Protein AF-A0A6M1MFG1-F1 (afdb_monomer_lite)

Foldseek 3Di:
DPCPDQLPLEEEEEQDPPPPVQVVQCPDNHHHYDYQDHQPDDPVVNLVRLLVVLVVVVVSVVVPRQYEYEPPHRCLVSSCVSCVVVVHDDHHYDDD

Secondary structure (DSSP, 8-state):
--------SEEEEES-TT-THHHHH-STTPPEEEEPPPTTS-HHHHHHHHHHHHHHHHHHHHTT-EEEEESSPTTHHHHHHHHHHTTPPPPEEE--

Sequence (96 aa):
MEPGDCRSRRILVVGDLDDPRLAALSGPGGHGLIQTPPAGMEAGPALAALVLVADQIEDFLRHGYAVRLLAPLPWAEALARLLSARGISPLEEISA

pLDDT: mean 85.77, std 15.2, range [37.84, 97.0]

Radius of gyratio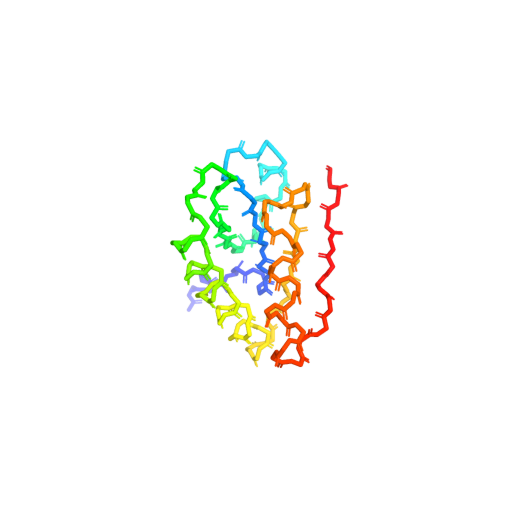n: 13.72 Å; chains: 1; bounding box: 30×27×41 Å

Structure (mmCIF, N/CA/C/O backbone):
data_AF-A0A6M1MFG1-F1
#
_entry.id   AF-A0A6M1MFG1-F1
#
loop_
_atom_site.group_PDB
_atom_site.id
_atom_site.type_symbol
_atom_site.label_atom_id
_atom_site.label_alt_id
_atom_site.label_comp_id
_atom_site.label_asym_id
_atom_site.label_entity_id
_atom_site.label_seq_id
_atom_site.pdbx_PDB_ins_code
_atom_site.Cartn_x
_atom_site.Cartn_y
_atom_site.Cartn_z
_atom_site.occupancy
_atom_site.B_iso_or_equiv
_atom_site.auth_seq_id
_atom_site.auth_comp_id
_atom_site.auth_asym_id
_atom_site.auth_atom_id
_atom_site.pdbx_PDB_model_num
ATOM 1 N N . MET A 1 1 ? -12.645 -11.847 27.730 1.00 41.16 1 MET A N 1
ATOM 2 C CA . MET A 1 1 ? -12.088 -11.961 26.369 1.00 41.16 1 MET A CA 1
ATOM 3 C C . MET A 1 1 ? -11.465 -10.611 26.096 1.00 41.16 1 MET A C 1
ATOM 5 O O . MET A 1 1 ? -12.218 -9.657 25.995 1.00 41.16 1 MET A O 1
ATOM 9 N N . GLU A 1 2 ? -10.144 -10.485 26.184 1.00 37.84 2 GLU A N 1
ATOM 10 C CA . GLU A 1 2 ? -9.475 -9.196 25.976 1.00 37.84 2 GLU A CA 1
ATOM 11 C C . GLU A 1 2 ? -9.512 -8.893 24.475 1.00 37.84 2 GLU A C 1
ATOM 13 O O . GLU A 1 2 ? -8.894 -9.634 23.709 1.00 37.84 2 GLU A O 1
ATOM 18 N N . PRO A 1 3 ? -10.267 -7.886 24.001 1.00 39.22 3 PRO A N 1
ATOM 19 C CA . PRO A 1 3 ? -10.300 -7.580 22.583 1.00 39.22 3 PRO A CA 1
ATOM 20 C C . PRO A 1 3 ? -9.050 -6.759 22.247 1.00 39.22 3 PRO A C 1
ATOM 22 O O . PRO A 1 3 ? -9.105 -5.547 22.075 1.00 39.22 3 PRO A O 1
ATOM 25 N N . GLY A 1 4 ? -7.902 -7.431 22.188 1.00 41.12 4 GLY A N 1
ATOM 26 C CA . GLY A 1 4 ? -6.629 -6.875 21.733 1.00 41.12 4 GLY A CA 1
ATOM 27 C C . GLY A 1 4 ? -6.532 -6.682 20.214 1.00 41.12 4 GLY A C 1
ATOM 28 O O . GLY A 1 4 ? -5.424 -6.651 19.694 1.00 41.12 4 GLY A O 1
ATOM 29 N N . ASP A 1 5 ? -7.647 -6.561 19.486 1.00 49.31 5 ASP A N 1
ATOM 30 C CA . ASP A 1 5 ? -7.648 -6.540 18.016 1.00 49.31 5 ASP A CA 1
ATOM 31 C C . ASP A 1 5 ? -8.435 -5.334 17.466 1.00 49.31 5 ASP A C 1
ATOM 33 O O . ASP A 1 5 ? -9.525 -5.443 16.912 1.00 49.31 5 ASP A O 1
ATOM 37 N N . CYS A 1 6 ? -7.879 -4.137 17.677 1.00 40.34 6 CYS A N 1
ATOM 38 C CA . CYS A 1 6 ? -8.384 -2.859 17.156 1.00 40.34 6 CYS A CA 1
ATOM 39 C C . CYS A 1 6 ? -7.363 -2.200 16.209 1.00 40.34 6 CYS A C 1
ATOM 41 O O . CYS A 1 6 ? -7.078 -1.006 16.316 1.00 40.34 6 CYS A O 1
ATOM 43 N N . ARG A 1 7 ? -6.795 -2.956 15.259 1.00 57.38 7 ARG A N 1
ATOM 44 C CA . ARG A 1 7 ? -6.261 -2.334 14.035 1.00 57.38 7 ARG A CA 1
ATOM 45 C C . ARG A 1 7 ? -7.476 -1.887 13.235 1.00 57.38 7 ARG A C 1
ATOM 47 O O . ARG A 1 7 ? -8.333 -2.712 12.940 1.00 57.38 7 ARG A O 1
ATOM 54 N N . SER A 1 8 ? -7.593 -0.609 12.905 1.00 68.56 8 SER A N 1
ATOM 55 C CA . SER A 1 8 ? -8.846 0.042 12.479 1.00 68.56 8 SER A CA 1
ATOM 56 C C . SER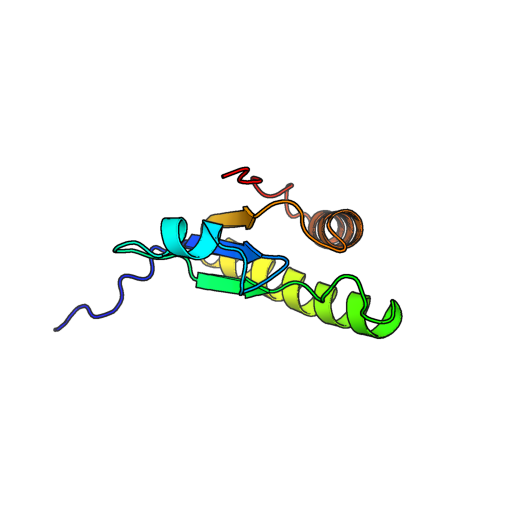 A 1 8 ? -9.440 -0.396 11.131 1.00 68.56 8 SER A C 1
ATOM 58 O O . SER A 1 8 ? -10.162 0.383 10.517 1.00 68.56 8 SER A O 1
ATOM 60 N N . ARG A 1 9 ? -9.130 -1.602 10.630 1.00 85.00 9 ARG A N 1
ATOM 61 C CA . ARG A 1 9 ? -9.376 -2.060 9.252 1.00 85.00 9 ARG A CA 1
ATOM 62 C C . ARG A 1 9 ? -8.964 -1.011 8.219 1.00 85.00 9 ARG A C 1
ATOM 64 O O . ARG A 1 9 ? -9.617 -0.831 7.200 1.00 85.00 9 ARG A O 1
ATOM 71 N N . ARG A 1 10 ? -7.894 -0.277 8.514 1.00 89.12 10 ARG A N 1
ATOM 72 C CA . ARG A 1 10 ? -7.349 0.778 7.665 1.00 89.12 10 ARG A CA 1
ATOM 73 C C . ARG A 1 10 ? -5.925 0.413 7.312 1.00 89.12 10 ARG A C 1
ATOM 75 O O . ARG A 1 10 ? -5.141 0.106 8.208 1.00 89.12 10 ARG A O 1
ATOM 82 N N . ILE A 1 11 ? -5.616 0.450 6.028 1.00 91.75 11 ILE A N 1
ATOM 83 C CA . ILE A 1 11 ? -4.295 0.199 5.476 1.00 91.75 11 ILE A CA 1
ATOM 84 C C . ILE A 1 11 ? -3.827 1.469 4.781 1.00 91.75 11 ILE A C 1
ATOM 86 O O . ILE A 1 11 ? -4.580 2.089 4.029 1.00 91.75 11 ILE A O 1
ATOM 90 N N . LEU A 1 12 ? -2.584 1.845 5.039 1.00 92.19 12 LEU A N 1
ATOM 91 C CA . LEU A 1 12 ? -1.909 2.937 4.371 1.00 92.19 12 LEU A CA 1
ATOM 92 C C . LEU A 1 12 ? -0.756 2.370 3.548 1.00 92.19 12 LEU A C 1
ATOM 94 O O . LEU A 1 12 ? 0.124 1.687 4.070 1.00 92.19 12 LEU A O 1
ATOM 98 N N . VAL A 1 13 ? -0.781 2.649 2.253 1.00 93.62 13 VAL A N 1
ATOM 99 C CA . VAL A 1 13 ? 0.305 2.325 1.337 1.00 93.62 13 VAL A CA 1
ATOM 100 C C . VAL A 1 13 ? 1.273 3.499 1.334 1.00 93.62 13 VAL A C 1
ATOM 102 O O . VAL A 1 13 ? 0.852 4.633 1.101 1.00 93.62 13 VAL A O 1
ATOM 105 N N . VAL A 1 14 ? 2.548 3.240 1.603 1.00 93.06 14 VAL A N 1
ATOM 106 C CA . VAL A 1 14 ? 3.575 4.272 1.785 1.00 93.06 14 VAL A CA 1
ATOM 107 C C . VAL A 1 14 ? 4.810 4.015 0.937 1.00 93.06 14 VAL A C 1
ATOM 109 O O . VAL A 1 14 ? 5.185 2.871 0.684 1.00 93.06 14 VAL A O 1
ATOM 112 N N . GLY A 1 15 ? 5.447 5.102 0.508 1.00 91.44 15 GLY A N 1
ATOM 113 C CA . GLY A 1 15 ? 6.705 5.065 -0.235 1.00 91.44 15 GLY A CA 1
ATOM 114 C C . GLY A 1 15 ? 7.911 4.840 0.660 1.00 91.44 15 GLY A C 1
ATOM 115 O O . GLY A 1 15 ? 8.881 4.200 0.256 1.00 91.44 15 GLY A O 1
ATOM 116 N N . ASP A 1 16 ? 7.814 5.351 1.881 1.00 88.88 16 ASP A N 1
ATOM 117 C CA . ASP A 1 16 ? 8.893 5.426 2.844 1.00 88.88 16 ASP A CA 1
ATOM 118 C C . ASP A 1 16 ? 8.328 5.218 4.254 1.00 88.88 16 ASP A C 1
ATOM 120 O O . ASP A 1 16 ? 7.309 5.813 4.611 1.00 88.88 16 ASP A O 1
ATOM 124 N N . LEU A 1 17 ? 8.950 4.328 5.032 1.00 86.31 17 LEU A N 1
ATOM 125 C CA . LEU A 1 17 ? 8.524 4.042 6.410 1.00 86.31 17 LEU A CA 1
ATOM 126 C C . LEU A 1 17 ? 9.021 5.093 7.406 1.00 86.31 17 LEU A C 1
ATOM 128 O O . LEU A 1 17 ? 8.500 5.163 8.518 1.00 86.31 17 LEU A O 1
ATOM 132 N N . ASP A 1 18 ? 9.991 5.907 7.000 1.00 86.56 18 ASP A N 1
ATOM 133 C CA . ASP A 1 18 ? 10.538 7.006 7.786 1.00 86.56 18 ASP A CA 1
ATOM 134 C C . ASP A 1 18 ? 9.820 8.340 7.498 1.00 86.56 18 ASP A C 1
ATOM 136 O O . ASP A 1 18 ? 10.210 9.383 8.031 1.00 86.56 18 ASP A O 1
ATOM 140 N N . ASP A 1 19 ? 8.734 8.326 6.708 1.00 85.94 19 ASP A N 1
ATOM 141 C CA . ASP A 1 19 ? 7.948 9.527 6.425 1.00 85.94 19 ASP A CA 1
ATOM 142 C C . ASP A 1 19 ? 7.405 10.115 7.743 1.00 85.94 19 ASP A C 1
ATOM 144 O O . ASP A 1 19 ? 6.616 9.465 8.440 1.00 85.94 19 ASP A O 1
ATOM 148 N N . PRO A 1 20 ? 7.767 11.359 8.106 1.00 84.38 20 PRO A N 1
ATOM 149 C CA . PRO A 1 20 ? 7.407 11.943 9.397 1.00 84.38 20 PRO A CA 1
ATOM 150 C C . PRO A 1 20 ? 5.890 12.070 9.598 1.00 84.38 20 PRO A C 1
ATOM 152 O O . PRO A 1 20 ? 5.417 12.150 10.735 1.00 84.38 20 PRO A O 1
ATOM 155 N N . ARG A 1 21 ? 5.101 12.045 8.517 1.00 85.00 21 ARG A N 1
ATOM 156 C CA . ARG A 1 21 ? 3.634 12.073 8.579 1.00 85.00 21 ARG A CA 1
ATOM 157 C C . ARG A 1 21 ? 3.058 10.769 9.128 1.00 85.00 21 ARG A C 1
ATOM 159 O O . ARG A 1 21 ? 1.964 10.786 9.691 1.00 85.00 21 ARG A O 1
ATOM 166 N N . LEU A 1 22 ? 3.795 9.655 9.060 1.00 84.25 22 LEU A N 1
ATOM 167 C CA . LEU A 1 22 ? 3.386 8.381 9.660 1.00 84.25 22 LEU A CA 1
ATOM 168 C C . LEU A 1 22 ? 3.210 8.478 11.173 1.00 84.25 22 LEU A C 1
ATOM 170 O O . LEU A 1 22 ? 2.278 7.881 11.713 1.00 84.25 22 LEU A O 1
ATOM 174 N N . ALA A 1 23 ? 4.039 9.268 11.858 1.00 79.44 23 ALA A N 1
ATOM 175 C CA . ALA A 1 23 ? 3.914 9.478 13.299 1.00 79.44 23 ALA A CA 1
ATOM 176 C C . ALA A 1 23 ? 2.556 10.109 13.664 1.00 79.44 23 ALA A C 1
ATOM 178 O O . ALA A 1 23 ? 1.922 9.694 14.634 1.00 79.44 23 ALA A O 1
ATOM 179 N N . ALA A 1 24 ? 2.060 11.041 12.842 1.00 75.38 24 ALA A N 1
ATOM 180 C CA . ALA A 1 24 ? 0.742 11.656 13.017 1.00 75.38 24 ALA A CA 1
ATOM 181 C C . ALA A 1 24 ? -0.419 10.686 12.713 1.00 75.38 24 ALA A C 1
ATOM 183 O O . ALA A 1 24 ? -1.498 10.803 13.295 1.00 75.38 24 ALA A O 1
ATOM 184 N N . LEU A 1 25 ? -0.200 9.702 11.835 1.00 74.69 25 LEU A N 1
ATOM 185 C CA . LEU A 1 25 ? -1.193 8.697 11.424 1.00 74.69 25 LEU A CA 1
ATOM 186 C C . LEU A 1 25 ? -1.199 7.435 12.313 1.00 74.69 25 LEU A C 1
ATOM 188 O O . LEU A 1 25 ? -2.081 6.581 12.168 1.00 74.69 25 LEU A O 1
ATOM 192 N N . SER A 1 26 ? -0.250 7.340 13.252 1.00 65.88 26 SER A N 1
ATOM 193 C CA . SER A 1 26 ? -0.028 6.206 14.167 1.00 65.88 26 SER A CA 1
ATOM 194 C C . SER A 1 26 ? -0.779 6.315 15.507 1.00 65.88 26 SER A C 1
ATOM 196 O O . SER A 1 26 ? -0.440 5.624 16.465 1.00 65.88 26 SER A O 1
ATOM 198 N N . GLY A 1 27 ? -1.800 7.176 15.600 1.00 58.62 27 GLY A N 1
ATOM 199 C CA . GLY A 1 27 ? -2.622 7.352 16.807 1.00 58.62 27 GLY A CA 1
ATOM 200 C C . GLY A 1 27 ? -3.409 6.096 17.248 1.00 58.62 27 GLY A C 1
ATOM 201 O O . GLY A 1 27 ? -3.353 5.054 16.592 1.00 58.62 27 GLY A O 1
ATOM 202 N N . PRO A 1 28 ? -4.170 6.164 18.360 1.00 47.88 28 PRO A N 1
ATOM 203 C CA . PRO A 1 28 ? -4.945 5.029 18.868 1.00 47.88 28 PRO A CA 1
ATOM 204 C C . PRO A 1 28 ? -5.981 4.576 17.824 1.00 47.88 28 PRO A C 1
ATOM 206 O O . PRO A 1 28 ? -6.904 5.314 17.484 1.00 47.88 28 PRO A O 1
ATOM 209 N N . GLY A 1 29 ? -5.784 3.367 17.286 1.00 60.25 29 GLY A N 1
ATOM 210 C CA . GLY A 1 29 ? -6.462 2.875 16.082 1.00 60.25 29 GLY A CA 1
ATOM 211 C C . GLY A 1 29 ? -5.635 3.017 14.792 1.00 60.25 29 GLY A C 1
ATOM 212 O O . GLY A 1 29 ? -6.206 3.256 13.729 1.00 60.25 29 GLY A O 1
ATOM 213 N N . GLY A 1 30 ? -4.308 2.905 14.865 1.00 70.75 30 GLY A N 1
ATOM 214 C CA . GLY A 1 30 ? -3.392 3.107 13.739 1.00 70.75 30 GLY A CA 1
ATOM 215 C C . GLY A 1 30 ? -3.708 2.308 12.465 1.00 70.75 30 GLY A C 1
ATOM 216 O O . GLY A 1 30 ? -4.465 1.330 12.460 1.00 70.75 30 GLY A O 1
ATOM 217 N N . HIS A 1 31 ? -3.106 2.756 11.365 1.00 82.25 31 HIS A N 1
ATOM 218 C CA . HIS A 1 31 ? -3.174 2.090 10.068 1.00 82.25 31 HIS A CA 1
ATOM 219 C C . HIS A 1 31 ? -2.196 0.908 10.034 1.00 82.25 31 HIS A C 1
ATOM 221 O O . HIS A 1 31 ? -1.076 1.010 10.531 1.00 82.25 31 HIS A O 1
ATOM 227 N N . GLY A 1 32 ? -2.593 -0.208 9.420 1.00 88.44 32 GLY A N 1
ATOM 228 C CA . GLY A 1 32 ? -1.613 -1.168 8.912 1.00 88.44 32 GLY A CA 1
ATOM 229 C C . GLY A 1 32 ? -0.840 -0.532 7.758 1.00 88.44 32 GLY A C 1
ATOM 230 O O . GLY A 1 32 ? -1.404 0.281 7.030 1.00 88.44 32 GLY A O 1
ATOM 231 N N . LEU A 1 33 ? 0.435 -0.871 7.594 1.00 90.19 33 LEU A N 1
ATOM 232 C CA . LEU A 1 33 ? 1.279 -0.282 6.556 1.00 90.19 33 LEU A CA 1
ATOM 233 C C . LEU A 1 33 ? 1.608 -1.315 5.480 1.00 90.19 33 LEU A C 1
ATOM 235 O O . LEU A 1 33 ? 1.940 -2.456 5.796 1.00 90.19 33 LEU A O 1
ATOM 239 N N . ILE A 1 34 ? 1.552 -0.889 4.221 1.00 92.81 34 ILE A N 1
ATOM 240 C CA . ILE A 1 34 ? 2.157 -1.592 3.088 1.00 92.81 34 ILE A CA 1
ATOM 241 C C . ILE A 1 34 ? 3.187 -0.652 2.481 1.00 92.81 34 ILE A C 1
ATOM 243 O O . ILE A 1 34 ? 2.857 0.476 2.127 1.00 92.81 34 ILE A O 1
ATOM 247 N N . GLN A 1 35 ? 4.423 -1.109 2.332 1.00 93.25 35 GLN A N 1
ATOM 248 C CA . GLN A 1 35 ? 5.466 -0.312 1.701 1.00 93.25 35 GLN A CA 1
ATOM 249 C C . GLN A 1 35 ? 5.575 -0.656 0.211 1.00 93.25 35 GLN A C 1
ATOM 251 O O . GLN A 1 35 ? 5.642 -1.829 -0.162 1.00 93.25 35 GLN A O 1
ATOM 256 N N . THR A 1 36 ? 5.604 0.358 -0.650 1.00 94.69 36 THR A N 1
ATOM 257 C CA . THR A 1 36 ? 5.965 0.199 -2.067 1.00 94.69 36 THR A CA 1
ATOM 258 C C . THR A 1 36 ? 7.482 0.065 -2.223 1.00 94.69 36 THR A C 1
ATOM 260 O O . THR A 1 36 ? 8.221 0.562 -1.374 1.00 94.69 36 THR A O 1
ATOM 263 N N . PRO A 1 37 ? 7.994 -0.539 -3.310 1.00 94.69 37 PRO A N 1
ATOM 264 C CA . PRO A 1 37 ? 9.431 -0.536 -3.564 1.00 94.69 37 PRO A CA 1
ATOM 265 C C . PRO A 1 37 ? 9.994 0.895 -3.617 1.00 94.69 37 PRO A C 1
ATOM 267 O O . PRO A 1 37 ? 9.331 1.799 -4.135 1.00 94.69 37 PRO A O 1
ATOM 270 N N . PRO A 1 38 ? 11.223 1.114 -3.120 1.00 91.38 38 PRO A N 1
AT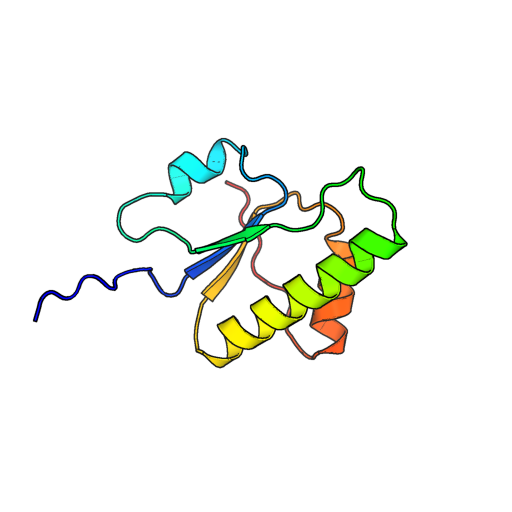OM 271 C CA . PRO A 1 38 ? 11.842 2.433 -3.112 1.00 91.38 38 PRO A CA 1
ATOM 272 C C . PRO A 1 38 ? 12.124 2.926 -4.540 1.00 91.38 38 PRO A C 1
ATOM 274 O O . PRO A 1 38 ? 12.289 2.136 -5.473 1.00 91.38 38 PRO A O 1
ATOM 277 N N . ALA A 1 39 ? 12.223 4.247 -4.717 1.00 87.75 39 ALA A N 1
ATOM 278 C CA . ALA A 1 39 ? 12.421 4.869 -6.033 1.00 87.75 39 ALA A CA 1
ATOM 279 C C . ALA A 1 39 ? 13.730 4.445 -6.733 1.00 87.75 39 ALA A C 1
ATOM 281 O O . ALA A 1 39 ? 13.787 4.424 -7.957 1.00 87.75 39 ALA A O 1
ATOM 282 N N . GLY A 1 40 ? 14.772 4.102 -5.967 1.00 89.00 40 GLY A N 1
ATOM 283 C CA . GLY A 1 40 ? 16.078 3.682 -6.493 1.00 89.00 40 GLY A CA 1
ATOM 284 C C . GLY A 1 40 ? 16.203 2.188 -6.808 1.00 89.00 40 GLY A C 1
ATOM 285 O O . GLY A 1 40 ? 17.302 1.732 -7.108 1.00 89.00 40 GLY A O 1
ATOM 286 N N . MET A 1 41 ? 15.124 1.407 -6.690 1.00 92.94 41 MET A N 1
ATOM 287 C CA . MET A 1 41 ? 15.143 -0.019 -7.022 1.00 92.94 41 MET A CA 1
ATOM 288 C C . MET A 1 41 ? 15.109 -0.232 -8.542 1.00 92.94 41 MET A C 1
ATOM 290 O O . MET A 1 41 ? 14.384 0.454 -9.257 1.00 92.94 41 MET A O 1
ATOM 294 N N . GLU A 1 42 ? 15.846 -1.231 -9.032 1.00 95.12 42 GLU A N 1
ATOM 295 C CA . GLU A 1 42 ? 15.803 -1.650 -10.437 1.00 95.12 42 GLU A CA 1
ATOM 296 C C . GLU A 1 42 ? 14.375 -2.003 -10.887 1.00 95.12 42 GLU A C 1
ATOM 298 O O . GLU A 1 42 ? 13.616 -2.644 -10.156 1.00 95.12 42 GLU A O 1
ATOM 303 N N . ALA A 1 43 ? 14.022 -1.636 -12.123 1.00 92.06 43 ALA A N 1
ATOM 304 C CA . ALA A 1 43 ? 12.642 -1.701 -12.612 1.00 92.06 43 ALA A CA 1
ATOM 305 C C . ALA A 1 43 ? 12.032 -3.117 -12.581 1.00 92.06 43 ALA A C 1
ATOM 307 O O . ALA A 1 43 ? 10.857 -3.273 -12.260 1.00 92.06 43 ALA A O 1
ATOM 308 N N . GLY A 1 44 ? 12.817 -4.156 -12.890 1.00 94.31 44 GLY A N 1
ATOM 309 C CA . GLY A 1 44 ? 12.349 -5.549 -12.866 1.00 94.31 44 GLY A CA 1
ATOM 310 C C . GLY A 1 44 ? 11.921 -6.003 -11.461 1.00 94.31 44 GLY A C 1
ATOM 311 O O . GLY A 1 44 ? 10.755 -6.352 -11.265 1.00 94.31 44 GLY A O 1
ATOM 312 N N . PRO A 1 45 ? 12.828 -5.962 -10.467 1.00 95.44 45 PRO A N 1
ATOM 313 C CA . PRO A 1 45 ? 12.494 -6.223 -9.067 1.00 95.44 45 PRO A CA 1
ATOM 314 C C . PRO A 1 45 ? 11.394 -5.312 -8.509 1.00 95.44 45 PRO A C 1
ATOM 316 O O . PRO A 1 45 ? 10.506 -5.800 -7.811 1.00 95.44 45 PRO A O 1
ATOM 319 N N . ALA A 1 46 ? 11.405 -4.018 -8.850 1.00 95.31 46 ALA A N 1
ATOM 320 C CA . ALA A 1 46 ? 10.371 -3.081 -8.418 1.00 95.31 46 ALA A CA 1
ATOM 321 C C . ALA A 1 46 ? 8.988 -3.498 -8.935 1.00 95.31 46 ALA A C 1
ATOM 323 O O . ALA A 1 46 ? 8.026 -3.531 -8.172 1.00 95.31 46 ALA A O 1
ATOM 324 N N . LEU A 1 47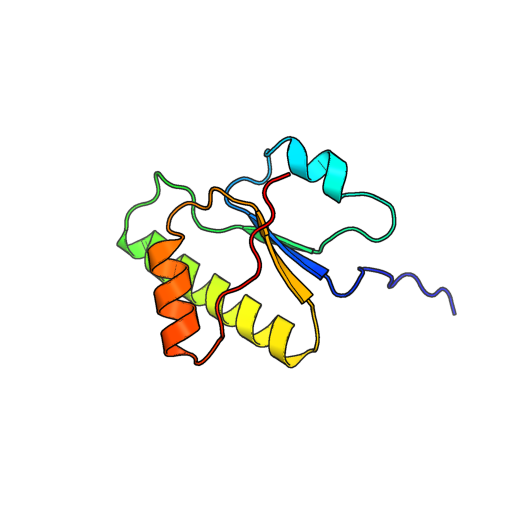 ? 8.879 -3.898 -10.205 1.00 95.25 47 LEU A N 1
ATOM 325 C CA . LEU A 1 47 ? 7.616 -4.366 -10.769 1.00 95.25 47 LEU A CA 1
ATOM 326 C C . LEU A 1 47 ? 7.124 -5.650 -10.088 1.00 95.25 47 LEU A C 1
ATOM 328 O O . LEU A 1 47 ? 5.941 -5.749 -9.768 1.00 95.25 47 LEU A O 1
ATOM 332 N N . ALA A 1 48 ? 8.016 -6.606 -9.813 1.00 95.88 48 ALA A N 1
ATOM 333 C CA . ALA A 1 48 ? 7.663 -7.823 -9.080 1.00 95.88 48 ALA A CA 1
ATOM 334 C C . ALA A 1 48 ? 7.161 -7.512 -7.656 1.00 95.88 48 ALA A C 1
ATOM 336 O O . ALA A 1 48 ? 6.156 -8.070 -7.217 1.00 95.88 48 ALA A O 1
ATOM 337 N N . ALA A 1 49 ? 7.804 -6.572 -6.959 1.00 95.69 49 ALA A N 1
ATOM 338 C CA . ALA A 1 49 ? 7.352 -6.109 -5.650 1.00 95.69 49 ALA A CA 1
ATOM 339 C C . ALA A 1 49 ? 5.988 -5.398 -5.726 1.00 95.69 49 ALA A C 1
ATOM 341 O O . ALA A 1 49 ? 5.121 -5.642 -4.890 1.00 95.69 49 ALA A O 1
ATOM 342 N N . LEU A 1 50 ? 5.750 -4.571 -6.750 1.00 96.44 50 LEU A N 1
ATOM 343 C CA . LEU A 1 50 ? 4.457 -3.907 -6.956 1.00 96.44 50 LEU A CA 1
ATOM 344 C C . LEU A 1 50 ? 3.318 -4.887 -7.234 1.00 96.44 50 LEU A C 1
ATOM 346 O O . LEU A 1 50 ? 2.188 -4.624 -6.828 1.00 96.44 50 LEU A O 1
ATOM 350 N N . VAL A 1 51 ? 3.591 -6.014 -7.897 1.00 97.00 51 VAL A N 1
ATOM 351 C CA . VAL A 1 51 ? 2.597 -7.083 -8.072 1.00 97.00 51 VAL A CA 1
ATOM 352 C C . VAL A 1 51 ? 2.157 -7.619 -6.710 1.00 97.00 51 VAL A C 1
ATOM 354 O O . VAL A 1 51 ? 0.957 -7.671 -6.461 1.00 97.00 51 VAL A O 1
ATOM 357 N N . LEU A 1 52 ? 3.102 -7.900 -5.805 1.00 96.88 52 LEU A N 1
ATOM 358 C CA . LEU A 1 52 ? 2.799 -8.354 -4.440 1.00 96.88 52 LEU A CA 1
ATOM 359 C C . LEU A 1 52 ? 2.064 -7.292 -3.612 1.00 96.88 52 LEU A C 1
ATOM 361 O O . LEU A 1 52 ? 1.198 -7.623 -2.804 1.00 96.88 52 LEU A O 1
ATOM 365 N N . VAL A 1 53 ? 2.405 -6.013 -3.785 1.00 96.44 53 VAL A N 1
ATOM 366 C CA . VAL A 1 53 ? 1.684 -4.901 -3.144 1.00 96.44 53 VAL A CA 1
ATOM 367 C C . VAL A 1 53 ? 0.244 -4.845 -3.647 1.00 96.44 53 VAL A C 1
ATOM 369 O O . VAL A 1 53 ? -0.679 -4.739 -2.845 1.00 96.44 53 VAL A O 1
ATOM 372 N N . ALA A 1 54 ? 0.032 -4.957 -4.957 1.00 96.94 54 ALA A N 1
ATOM 373 C CA . ALA A 1 54 ? -1.302 -4.942 -5.542 1.00 96.94 54 ALA A CA 1
ATOM 374 C C . ALA A 1 54 ? -2.150 -6.152 -5.107 1.00 96.94 54 ALA A C 1
ATOM 376 O O . ALA A 1 54 ? -3.334 -5.973 -4.834 1.00 96.94 54 ALA A O 1
ATOM 377 N N . ASP A 1 55 ? -1.553 -7.341 -4.972 1.00 96.94 55 ASP A N 1
ATOM 378 C CA . ASP A 1 55 ? -2.248 -8.533 -4.460 1.00 96.94 55 ASP A CA 1
ATOM 379 C C . ASP A 1 55 ? -2.673 -8.351 -2.994 1.00 96.94 55 ASP A C 1
ATOM 381 O O . ASP A 1 55 ? -3.801 -8.672 -2.626 1.00 96.94 55 ASP A O 1
ATOM 385 N N . GLN A 1 56 ? -1.807 -7.766 -2.159 1.00 95.75 56 GLN A N 1
ATOM 386 C CA . GLN A 1 56 ? -2.159 -7.435 -0.774 1.00 95.75 56 GLN A CA 1
ATOM 387 C C . GLN A 1 56 ? -3.290 -6.405 -0.706 1.00 95.75 56 GLN A C 1
ATOM 389 O O . GLN A 1 56 ? -4.223 -6.571 0.073 1.00 95.75 56 GLN A O 1
ATOM 394 N N . ILE A 1 57 ? -3.232 -5.349 -1.525 1.00 95.81 57 ILE A N 1
ATOM 395 C CA . ILE A 1 57 ? -4.298 -4.341 -1.609 1.00 95.81 57 ILE A CA 1
ATOM 396 C C . ILE A 1 57 ? -5.627 -5.001 -1.985 1.00 95.81 57 ILE A C 1
ATOM 398 O O . ILE A 1 57 ? -6.638 -4.734 -1.339 1.00 95.81 57 ILE A O 1
ATOM 402 N N . GLU A 1 58 ? -5.628 -5.861 -3.005 1.00 95.75 58 GLU A N 1
ATOM 403 C CA . GLU A 1 58 ? -6.825 -6.586 -3.428 1.00 95.75 58 GLU A CA 1
ATOM 404 C C . GLU A 1 58 ? -7.402 -7.428 -2.286 1.00 95.75 58 GLU A C 1
ATOM 406 O O . GLU A 1 58 ? -8.605 -7.365 -2.020 1.00 95.75 58 GLU A O 1
ATOM 411 N N . ASP A 1 59 ? -6.551 -8.181 -1.590 1.00 95.56 59 ASP A N 1
ATOM 412 C CA . ASP A 1 59 ? -6.965 -9.012 -0.465 1.00 95.56 59 ASP A CA 1
ATOM 413 C C . ASP A 1 59 ? -7.577 -8.170 0.665 1.00 95.56 59 ASP A C 1
ATOM 415 O O . ASP A 1 59 ? -8.677 -8.459 1.139 1.00 95.56 59 ASP A O 1
ATOM 419 N N . PHE A 1 60 ? -6.936 -7.061 1.038 1.00 94.81 60 PHE A N 1
ATOM 420 C CA . PHE A 1 60 ? -7.459 -6.154 2.057 1.00 94.81 60 PHE A CA 1
ATOM 421 C C . PHE A 1 60 ? -8.814 -5.561 1.665 1.00 94.81 60 PHE A C 1
ATOM 423 O O . PHE A 1 60 ? -9.745 -5.562 2.476 1.00 94.81 60 PHE A O 1
ATOM 430 N N . LEU A 1 61 ? -8.961 -5.102 0.421 1.00 94.12 61 LEU A N 1
ATOM 431 C CA . LEU A 1 61 ? -10.236 -4.590 -0.084 1.00 94.12 61 LEU A CA 1
ATOM 432 C C . LEU A 1 61 ? -11.324 -5.671 -0.051 1.00 94.12 61 LEU A C 1
ATOM 434 O O . LEU A 1 61 ? -12.442 -5.404 0.394 1.00 94.12 61 LEU A O 1
ATOM 438 N N . ARG A 1 62 ? -10.993 -6.909 -0.443 1.00 94.12 62 ARG A N 1
ATOM 439 C CA . ARG A 1 62 ? -11.910 -8.060 -0.405 1.00 94.12 62 ARG A CA 1
ATOM 440 C C . ARG A 1 62 ? -12.380 -8.381 1.015 1.00 94.12 62 ARG A C 1
ATOM 442 O O . ARG A 1 62 ? -13.529 -8.776 1.202 1.00 94.12 62 ARG A O 1
ATOM 449 N N . HIS A 1 63 ? -11.529 -8.159 2.012 1.00 92.94 63 HIS A N 1
ATOM 450 C CA . HIS A 1 63 ? -11.848 -8.343 3.430 1.00 92.94 63 HIS A CA 1
ATOM 451 C C . HIS A 1 63 ? -12.470 -7.100 4.100 1.00 92.94 63 HIS A C 1
ATOM 453 O O . HIS A 1 63 ? -12.688 -7.089 5.315 1.00 92.94 63 HIS A O 1
ATOM 459 N N . GLY A 1 64 ? -12.796 -6.058 3.328 1.00 91.50 64 GLY A N 1
ATOM 460 C CA . GLY A 1 64 ? -13.486 -4.863 3.819 1.00 91.50 64 GLY A CA 1
ATOM 461 C C . GLY A 1 64 ? -12.587 -3.890 4.583 1.00 91.50 64 GLY A C 1
ATOM 462 O O . GLY A 1 64 ? -13.074 -3.163 5.452 1.00 91.50 64 GLY A O 1
ATOM 463 N N . TYR A 1 65 ? -11.286 -3.887 4.296 1.00 92.88 65 TYR A N 1
ATOM 464 C CA . TYR A 1 65 ? -10.367 -2.867 4.788 1.00 92.88 65 TYR A CA 1
ATOM 465 C C . TYR A 1 65 ? -10.441 -1.622 3.900 1.00 92.88 65 TYR A C 1
ATOM 467 O O . TYR A 1 65 ? -10.545 -1.706 2.678 1.00 92.88 65 TYR A O 1
ATOM 475 N N . ALA A 1 66 ? -10.333 -0.450 4.518 1.00 91.50 66 ALA A N 1
ATOM 476 C CA . ALA A 1 66 ? -10.122 0.803 3.813 1.00 91.50 66 ALA A CA 1
ATOM 477 C C . ALA A 1 66 ? -8.633 0.948 3.483 1.00 91.50 66 ALA A C 1
ATOM 479 O O . ALA A 1 66 ? -7.810 1.028 4.395 1.00 91.50 66 ALA A O 1
ATOM 480 N N . VAL A 1 67 ? -8.288 0.998 2.198 1.00 93.62 67 VAL A N 1
ATOM 481 C CA . VAL A 1 67 ? -6.907 1.178 1.732 1.00 93.62 67 VAL A CA 1
ATOM 482 C C . VAL A 1 67 ? -6.740 2.588 1.168 1.00 93.62 67 VAL A C 1
ATOM 484 O O . VAL A 1 67 ? -7.548 3.027 0.351 1.00 93.62 67 VAL A O 1
ATOM 487 N N . ARG A 1 68 ? -5.703 3.300 1.612 1.00 93.19 68 ARG A N 1
ATOM 488 C CA . ARG A 1 68 ? -5.366 4.662 1.168 1.00 93.19 68 ARG A CA 1
ATOM 489 C C . ARG A 1 68 ? -3.882 4.774 0.839 1.00 93.19 68 ARG A C 1
ATOM 491 O O . ARG A 1 68 ? -3.086 3.972 1.320 1.00 93.19 68 ARG A O 1
ATOM 498 N N . LEU A 1 69 ? -3.510 5.769 0.044 1.00 93.12 69 LEU A N 1
ATOM 499 C CA . LEU A 1 69 ? -2.131 6.026 -0.375 1.00 93.12 69 LEU A CA 1
ATOM 500 C C . LEU A 1 69 ? -1.578 7.255 0.355 1.00 93.12 69 LEU A C 1
ATOM 502 O O . LEU A 1 69 ? -2.252 8.279 0.409 1.00 93.12 69 LEU A O 1
ATOM 506 N N . LEU A 1 70 ? -0.356 7.191 0.884 1.00 91.88 70 LEU A N 1
ATOM 507 C CA . LEU A 1 70 ? 0.362 8.370 1.374 1.00 91.88 70 LEU A CA 1
ATOM 508 C C . LEU A 1 70 ? 1.255 8.912 0.256 1.00 91.88 70 LEU A C 1
ATOM 510 O O . LEU A 1 70 ? 2.311 8.352 -0.031 1.00 91.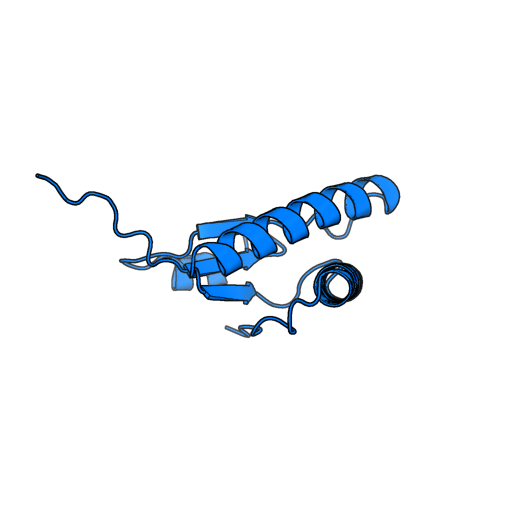88 70 LEU A O 1
ATOM 514 N N . ALA A 1 71 ? 0.820 9.993 -0.386 1.00 87.50 71 ALA A N 1
ATOM 515 C CA . ALA A 1 71 ? 1.548 10.590 -1.500 1.00 87.50 71 ALA A CA 1
ATOM 516 C C . ALA A 1 71 ? 2.706 11.492 -1.016 1.00 87.50 71 ALA A C 1
ATOM 518 O O . ALA A 1 71 ? 2.567 12.152 0.019 1.00 87.50 71 ALA A O 1
ATOM 519 N N . PRO A 1 72 ? 3.819 11.603 -1.768 1.00 88.06 72 PRO A N 1
ATOM 520 C CA . PRO A 1 72 ? 4.070 10.943 -3.049 1.00 88.06 72 PRO A CA 1
ATOM 521 C C . PRO A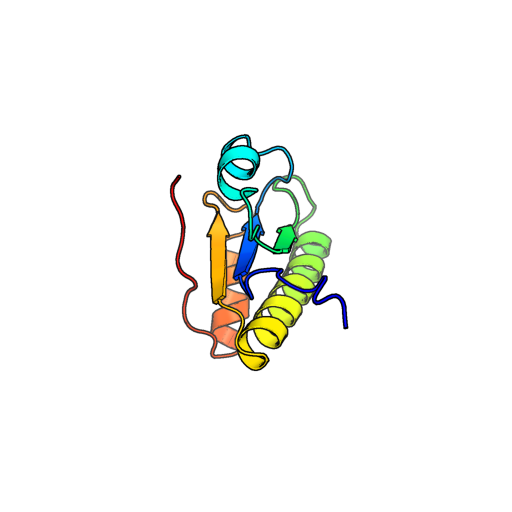 1 72 ? 4.512 9.483 -2.882 1.00 88.06 72 PRO A C 1
ATOM 523 O O . PRO A 1 72 ? 5.335 9.167 -2.026 1.00 88.06 72 PRO A O 1
ATOM 526 N N . LEU A 1 73 ? 4.004 8.605 -3.753 1.00 89.19 73 LEU A N 1
ATOM 527 C CA . LEU A 1 73 ? 4.463 7.220 -3.840 1.00 89.19 73 LEU A CA 1
ATOM 528 C C . LEU A 1 73 ? 5.436 7.037 -5.008 1.00 89.19 73 LEU A C 1
ATOM 530 O O . LEU A 1 73 ? 5.125 7.440 -6.136 1.00 89.19 73 LEU A O 1
ATOM 534 N N . PRO A 1 74 ? 6.585 6.377 -4.792 1.00 91.31 74 PRO A N 1
ATOM 535 C CA . PRO A 1 74 ? 7.388 5.903 -5.901 1.00 91.31 74 PRO A CA 1
ATOM 536 C C . PRO A 1 74 ? 6.569 4.886 -6.701 1.00 91.31 74 PRO A C 1
ATOM 538 O O . PRO A 1 74 ? 5.792 4.108 -6.149 1.00 91.31 74 PRO A O 1
ATOM 541 N N . TRP A 1 75 ? 6.728 4.907 -8.024 1.00 92.44 75 TRP A N 1
ATOM 542 C CA . TRP A 1 75 ? 6.027 3.988 -8.925 1.00 92.44 75 TRP A CA 1
ATOM 543 C C . TRP A 1 75 ? 4.488 4.070 -8.875 1.00 92.44 75 TRP A C 1
ATOM 545 O O . TRP A 1 75 ? 3.819 3.124 -9.296 1.00 92.44 75 TRP A O 1
ATOM 555 N N . ALA A 1 76 ? 3.916 5.192 -8.417 1.00 92.56 76 ALA A N 1
ATOM 556 C CA . ALA A 1 76 ? 2.466 5.380 -8.294 1.00 92.56 76 ALA A CA 1
ATOM 557 C C . ALA A 1 76 ? 1.699 5.032 -9.583 1.00 92.56 76 ALA A C 1
ATOM 559 O O . ALA A 1 76 ? 0.696 4.325 -9.532 1.00 92.56 76 ALA A O 1
ATOM 560 N N . GLU A 1 77 ? 2.203 5.453 -10.749 1.00 93.00 77 GLU A N 1
ATOM 561 C CA . GLU A 1 77 ? 1.575 5.141 -12.041 1.00 93.00 77 GLU A CA 1
ATOM 562 C C . GLU A 1 77 ? 1.581 3.632 -12.340 1.00 93.00 77 GLU A C 1
ATOM 564 O O . GLU A 1 77 ? 0.583 3.076 -12.803 1.00 93.00 77 GLU A O 1
ATOM 569 N N . ALA A 1 78 ? 2.692 2.947 -12.054 1.00 94.94 78 ALA A N 1
ATOM 570 C CA . ALA A 1 78 ? 2.804 1.508 -12.263 1.00 94.94 78 ALA A CA 1
ATOM 571 C C . ALA A 1 78 ? 1.867 0.737 -11.321 1.00 94.94 78 ALA A C 1
ATOM 573 O O . ALA A 1 78 ? 1.177 -0.184 -11.764 1.00 94.94 78 ALA A O 1
ATOM 574 N N . LEU A 1 79 ? 1.774 1.155 -10.054 1.00 95.31 79 LEU A N 1
ATOM 575 C CA . LEU A 1 79 ? 0.816 0.597 -9.101 1.00 95.31 79 LEU A CA 1
ATOM 576 C C . LEU A 1 79 ? -0.631 0.832 -9.558 1.00 95.31 79 LEU A C 1
ATOM 578 O O . LEU A 1 79 ? -1.422 -0.107 -9.589 1.00 95.31 79 LEU A O 1
ATOM 582 N N . ALA A 1 80 ? -0.974 2.051 -9.979 1.00 94.50 80 ALA A N 1
ATOM 583 C CA . ALA A 1 80 ? -2.313 2.389 -10.460 1.00 94.50 80 ALA A CA 1
ATOM 584 C C . ALA A 1 80 ? -2.718 1.550 -11.684 1.00 94.50 80 ALA A C 1
ATOM 586 O O . ALA A 1 80 ? -3.845 1.056 -11.752 1.00 94.50 80 ALA A O 1
ATOM 587 N N . ARG A 1 81 ? -1.786 1.319 -12.620 1.00 95.69 81 ARG A N 1
ATOM 588 C CA . ARG A 1 81 ? -1.993 0.411 -13.760 1.00 95.69 81 ARG A CA 1
ATOM 589 C C . ARG A 1 81 ? -2.255 -1.025 -13.314 1.00 95.69 81 ARG A C 1
ATOM 591 O O . ARG A 1 81 ? -3.178 -1.656 -13.822 1.00 95.69 81 ARG A O 1
ATOM 598 N N . LEU A 1 82 ? -1.471 -1.528 -12.363 1.00 95.94 82 LEU A N 1
ATOM 599 C CA . LEU A 1 82 ? -1.632 -2.873 -11.807 1.00 95.94 82 LEU A CA 1
ATOM 600 C C . LEU A 1 82 ? -2.972 -3.053 -11.080 1.00 95.94 82 LEU A C 1
ATOM 602 O O . LEU A 1 82 ? -3.580 -4.117 -11.195 1.00 95.94 82 LEU A O 1
ATOM 606 N N . LEU A 1 83 ? -3.442 -2.034 -10.359 1.00 96.19 83 LEU A N 1
ATOM 607 C CA . LEU A 1 83 ? -4.747 -2.047 -9.692 1.00 96.19 83 LEU A CA 1
ATOM 608 C C . LEU A 1 83 ? -5.894 -1.974 -10.709 1.00 96.19 83 LEU A C 1
ATOM 610 O O . LEU A 1 83 ? -6.811 -2.791 -10.656 1.00 96.19 83 LEU A O 1
ATOM 614 N N . SER A 1 84 ? -5.800 -1.086 -11.703 1.00 96.25 84 SER A N 1
ATOM 615 C CA . SER A 1 84 ? -6.799 -0.995 -12.780 1.00 96.25 84 SER A CA 1
ATOM 616 C C . SER A 1 84 ? -6.916 -2.290 -13.583 1.00 96.25 84 SER A C 1
ATOM 618 O O . SER A 1 84 ? -8.025 -2.712 -13.899 1.00 96.25 84 SER A O 1
ATOM 620 N N . ALA A 1 85 ? -5.799 -2.966 -13.873 1.00 96.12 85 ALA A N 1
ATOM 621 C CA . ALA A 1 85 ? -5.806 -4.261 -14.558 1.00 96.12 85 ALA A CA 1
ATOM 622 C C . ALA A 1 85 ? -6.541 -5.359 -13.763 1.00 96.12 85 ALA A C 1
ATOM 624 O O . ALA A 1 85 ? -7.038 -6.314 -14.356 1.00 96.12 85 ALA A O 1
ATOM 625 N N . ARG A 1 86 ? -6.641 -5.205 -12.437 1.00 94.25 86 ARG A N 1
ATOM 626 C CA . ARG A 1 86 ? -7.403 -6.078 -11.529 1.00 94.25 86 ARG A CA 1
ATOM 627 C C . ARG A 1 86 ? -8.848 -5.605 -11.305 1.00 94.25 86 ARG A C 1
ATOM 629 O O . ARG A 1 86 ? -9.569 -6.204 -10.517 1.00 94.25 86 ARG A O 1
ATOM 636 N N . GLY A 1 87 ? -9.284 -4.533 -11.971 1.00 95.00 87 GLY A N 1
ATOM 637 C CA . GLY A 1 87 ? -10.615 -3.944 -11.787 1.00 95.00 87 GLY A CA 1
ATOM 638 C C . GLY A 1 87 ? -10.779 -3.160 -10.481 1.00 95.00 87 GLY A C 1
ATOM 639 O O . GLY A 1 87 ? -11.904 -2.880 -10.072 1.00 95.00 87 GLY A O 1
ATOM 640 N N . ILE A 1 88 ? -9.674 -2.807 -9.819 1.00 94.19 88 ILE A N 1
ATOM 641 C CA . ILE A 1 88 ? -9.681 -2.033 -8.578 1.00 94.19 88 ILE A CA 1
ATOM 642 C C . ILE A 1 88 ? -9.681 -0.544 -8.930 1.00 94.19 88 ILE A C 1
ATOM 644 O O . ILE A 1 88 ? -8.797 -0.061 -9.642 1.00 94.19 88 ILE A O 1
ATOM 648 N N . SER A 1 89 ? -10.676 0.183 -8.419 1.00 90.94 89 SER A N 1
ATOM 649 C CA . SER A 1 89 ? -10.766 1.637 -8.570 1.00 90.94 89 SER A CA 1
ATOM 650 C C . SER A 1 89 ? -9.559 2.348 -7.944 1.00 90.94 89 SER A C 1
ATOM 652 O O . SER A 1 89 ? -8.996 1.845 -6.968 1.00 90.94 89 SER A O 1
ATOM 654 N N . PRO A 1 90 ? -9.182 3.536 -8.452 1.00 89.38 90 PRO A N 1
ATOM 655 C CA . PRO A 1 90 ? -8.127 4.346 -7.855 1.00 89.38 90 PRO A CA 1
ATOM 656 C C . PRO A 1 90 ? -8.353 4.547 -6.355 1.00 89.38 90 PRO A C 1
ATOM 658 O O . PRO A 1 90 ? -9.459 4.876 -5.920 1.00 89.38 90 PRO A O 1
ATOM 661 N N . LEU A 1 91 ? -7.297 4.324 -5.577 1.00 91.50 91 LEU A N 1
ATOM 662 C CA . LEU A 1 91 ? -7.322 4.484 -4.129 1.00 91.50 91 LEU A CA 1
ATOM 663 C C . LEU A 1 91 ? -7.260 5.967 -3.748 1.00 91.50 91 LEU A C 1
ATOM 665 O O . LEU A 1 91 ? -6.663 6.773 -4.457 1.00 91.50 91 LEU A O 1
ATOM 669 N N . GLU A 1 92 ? -7.858 6.315 -2.609 1.00 91.12 92 GLU A N 1
ATOM 670 C CA . GLU A 1 92 ? -7.814 7.676 -2.064 1.00 91.12 92 GLU A CA 1
ATOM 671 C C . GLU A 1 92 ? -6.382 8.030 -1.633 1.00 91.12 92 GLU A C 1
ATOM 673 O O . GLU A 1 92 ? -5.765 7.308 -0.842 1.00 91.12 92 GLU A O 1
ATOM 678 N N . GLU A 1 93 ? -5.869 9.152 -2.134 1.00 89.56 93 GLU A N 1
ATOM 679 C CA . GLU A 1 93 ? -4.577 9.709 -1.738 1.00 89.56 93 GLU A CA 1
ATOM 680 C C . GLU A 1 93 ? -4.741 10.668 -0.557 1.00 89.56 93 GLU A C 1
ATOM 682 O O . GLU A 1 93 ? -5.606 11.543 -0.551 1.00 89.56 93 GLU A O 1
ATOM 687 N N . ILE A 1 94 ? -3.876 10.520 0.443 1.00 85.19 94 ILE A N 1
ATOM 688 C CA . ILE A 1 94 ? -3.782 11.411 1.591 1.00 85.19 94 ILE A CA 1
ATOM 689 C C . ILE A 1 94 ? -2.543 12.282 1.403 1.00 85.19 94 ILE A C 1
ATOM 691 O O . ILE A 1 94 ? -1.412 11.792 1.359 1.00 85.19 94 ILE A O 1
ATOM 695 N N . SER A 1 95 ? -2.768 13.587 1.312 1.00 67.25 95 SER A N 1
ATOM 696 C CA . SER A 1 95 ? -1.737 14.622 1.363 1.00 67.25 95 SER A CA 1
ATOM 697 C C . SER A 1 95 ? -1.759 15.234 2.763 1.00 67.25 95 SER A C 1
ATOM 699 O O . SER A 1 95 ? -2.314 16.311 2.959 1.00 67.25 95 SER A O 1
ATOM 701 N N . ALA A 1 96 ? -1.286 14.492 3.765 1.00 57.34 96 ALA A N 1
ATOM 702 C CA . ALA A 1 96 ? -1.020 15.092 5.074 1.00 57.34 96 ALA A CA 1
ATOM 703 C C . ALA A 1 96 ? 0.164 16.063 4.972 1.00 57.34 96 ALA A C 1
ATOM 705 O O . ALA A 1 96 ? 1.065 15.786 4.136 1.00 57.34 96 ALA A O 1
#